Protein AF-A0A7S2L0G6-F1 (afdb_monomer)

Structure (mmCIF, N/CA/C/O backbone):
data_AF-A0A7S2L0G6-F1
#
_entry.id   AF-A0A7S2L0G6-F1
#
loop_
_atom_site.group_PDB
_atom_site.id
_atom_site.type_symbol
_atom_site.label_atom_id
_atom_site.label_alt_id
_atom_site.label_comp_id
_atom_site.label_asym_id
_atom_site.label_entity_id
_atom_site.label_seq_id
_atom_site.pdbx_PDB_ins_code
_atom_site.Cartn_x
_atom_site.Cartn_y
_atom_site.Cartn_z
_atom_site.occupancy
_atom_site.B_iso_or_equiv
_atom_site.auth_seq_id
_atom_site.auth_comp_id
_atom_site.auth_asym_id
_atom_site.auth_atom_id
_atom_site.pdbx_PDB_model_num
ATOM 1 N N . GLY A 1 1 ? 73.013 -12.032 5.706 1.00 39.62 1 GLY A N 1
ATOM 2 C CA . GLY A 1 1 ? 72.307 -12.424 6.945 1.00 39.62 1 GLY A CA 1
ATOM 3 C C . GLY A 1 1 ? 71.488 -13.652 6.618 1.00 39.62 1 GLY A C 1
ATOM 4 O O . GLY A 1 1 ? 70.874 -13.647 5.567 1.00 39.62 1 GLY A O 1
ATOM 5 N N . SER A 1 2 ? 71.660 -14.796 7.279 1.00 35.72 2 SER A N 1
ATOM 6 C CA . SER A 1 2 ? 71.327 -15.081 8.688 1.00 35.72 2 SER A CA 1
ATOM 7 C C . SER A 1 2 ? 69.822 -14.988 8.975 1.00 35.72 2 SER A C 1
ATOM 9 O O . SER A 1 2 ? 69.328 -13.875 9.079 1.00 35.72 2 SER A O 1
ATOM 11 N N . GLY A 1 3 ? 69.191 -16.165 9.135 1.00 29.12 3 GLY A N 1
ATOM 12 C CA . GLY A 1 3 ? 68.065 -16.519 10.030 1.00 29.12 3 GLY A CA 1
ATOM 13 C C . GLY A 1 3 ? 66.717 -15.802 9.870 1.00 29.12 3 GLY A C 1
ATOM 14 O O . GLY A 1 3 ? 66.655 -14.586 9.887 1.00 29.12 3 GLY A O 1
ATOM 15 N N . THR A 1 4 ? 65.613 -16.519 9.620 1.00 33.34 4 THR A N 1
ATOM 16 C CA . THR A 1 4 ? 64.721 -17.238 10.577 1.00 33.34 4 THR A CA 1
ATOM 17 C C . THR A 1 4 ? 63.468 -16.420 10.909 1.00 33.34 4 THR A C 1
ATOM 19 O O . THR A 1 4 ? 63.598 -15.272 11.314 1.00 33.34 4 THR A O 1
ATOM 22 N N . GLY A 1 5 ? 62.280 -17.041 10.852 1.00 31.89 5 GLY A N 1
ATOM 23 C CA . GLY A 1 5 ? 61.123 -16.586 11.637 1.00 31.89 5 GLY A CA 1
ATOM 24 C C . GLY A 1 5 ? 59.776 -16.583 10.917 1.00 31.89 5 GLY A C 1
ATOM 25 O O . GLY A 1 5 ? 59.355 -15.570 10.377 1.00 31.89 5 GLY A O 1
ATOM 26 N N . THR A 1 6 ? 59.072 -17.710 10.978 1.00 36.22 6 THR A N 1
ATOM 27 C CA . THR A 1 6 ? 57.608 -17.803 10.879 1.00 36.22 6 THR A CA 1
ATOM 28 C C . THR A 1 6 ? 56.921 -17.010 11.995 1.00 36.22 6 THR A C 1
ATOM 30 O O . THR A 1 6 ? 57.384 -17.041 13.134 1.00 36.22 6 THR A O 1
ATOM 33 N N . GLY A 1 7 ? 55.767 -16.405 11.704 1.00 32.09 7 GLY A N 1
ATOM 34 C CA . GLY A 1 7 ? 54.871 -15.841 12.713 1.00 32.09 7 GLY A CA 1
ATOM 35 C C . GLY A 1 7 ? 53.437 -15.739 12.198 1.00 32.09 7 GLY A C 1
ATOM 36 O O . GLY A 1 7 ? 53.070 -14.740 11.587 1.00 32.09 7 GLY A O 1
ATOM 37 N N . SER A 1 8 ? 52.639 -16.782 12.441 1.00 36.41 8 SER A N 1
ATOM 38 C CA . SER A 1 8 ? 51.175 -16.710 12.425 1.00 36.41 8 SER A CA 1
ATOM 39 C C . SER A 1 8 ? 50.710 -15.644 13.410 1.00 36.41 8 SER A C 1
ATOM 41 O O . SER A 1 8 ? 51.127 -15.668 14.565 1.00 36.41 8 SER A O 1
ATOM 43 N N . ASN A 1 9 ? 49.791 -14.774 12.994 1.00 34.69 9 ASN A N 1
ATOM 44 C CA . ASN A 1 9 ? 48.943 -14.059 13.939 1.00 34.69 9 ASN A CA 1
ATOM 45 C C . ASN A 1 9 ? 47.487 -14.455 13.687 1.00 34.69 9 ASN A C 1
ATOM 47 O O . ASN A 1 9 ? 46.761 -13.845 12.906 1.00 34.69 9 ASN A O 1
ATOM 51 N N . THR A 1 10 ? 47.105 -15.563 14.315 1.00 36.00 10 THR A N 1
ATOM 52 C CA . THR A 1 10 ? 45.724 -15.995 14.509 1.00 36.00 10 THR A CA 1
ATOM 53 C C . THR A 1 10 ? 45.101 -15.121 15.596 1.00 36.00 10 THR A C 1
ATOM 55 O O . THR A 1 10 ? 45.223 -15.422 16.782 1.00 36.00 10 THR A O 1
ATOM 58 N N . GLY A 1 11 ? 44.455 -14.025 15.201 1.00 30.53 11 GLY A N 1
ATOM 59 C CA . GLY A 1 11 ? 43.600 -13.237 16.087 1.00 30.53 11 GLY A CA 1
ATOM 60 C C . GLY A 1 11 ? 42.183 -13.802 16.089 1.00 30.53 11 GLY A C 1
ATOM 61 O O . GLY A 1 11 ? 41.370 -13.438 15.245 1.00 30.53 11 GLY A O 1
ATOM 62 N N . THR A 1 12 ? 41.893 -14.721 17.008 1.00 31.97 12 THR A N 1
ATOM 63 C CA . THR A 1 12 ? 40.546 -15.239 17.278 1.00 31.97 12 THR A CA 1
ATOM 64 C C . THR A 1 12 ? 39.671 -14.140 17.881 1.00 31.97 12 THR A C 1
ATOM 66 O O . THR A 1 12 ? 39.923 -13.704 19.005 1.00 31.97 12 THR A O 1
ATOM 69 N N . VAL A 1 13 ? 38.632 -13.706 17.164 1.00 38.16 13 VAL A N 1
ATOM 70 C CA . VAL A 1 13 ? 37.532 -12.929 17.756 1.00 38.16 13 VAL A CA 1
ATOM 71 C C . VAL A 1 13 ? 36.668 -13.902 18.574 1.00 38.16 13 VAL A C 1
ATOM 73 O O . VAL A 1 13 ? 36.273 -14.934 18.028 1.00 38.16 13 VAL A O 1
ATOM 76 N N . PRO A 1 14 ? 36.381 -13.642 19.862 1.00 31.72 14 PRO A N 1
ATOM 77 C CA . PRO A 1 14 ? 35.515 -14.514 20.651 1.00 31.72 14 PRO A CA 1
ATOM 78 C C . PRO A 1 14 ? 34.077 -14.466 20.120 1.00 31.72 14 PRO A C 1
ATOM 80 O O . PRO A 1 14 ? 33.465 -13.399 20.079 1.00 31.72 14 PRO A O 1
ATOM 83 N N . ALA A 1 15 ? 33.536 -15.617 19.724 1.00 41.12 15 ALA A N 1
ATOM 84 C CA . ALA A 1 15 ? 32.111 -15.773 19.455 1.00 41.12 15 ALA A CA 1
ATOM 85 C C . ALA A 1 15 ? 31.324 -15.728 20.784 1.00 41.12 15 ALA A C 1
ATOM 87 O O . ALA A 1 15 ? 31.748 -16.376 21.746 1.00 41.12 15 ALA A O 1
ATOM 88 N N . PRO A 1 16 ? 30.196 -15.000 20.880 1.00 35.22 16 PRO A N 1
ATOM 89 C CA . PRO A 1 16 ? 29.302 -15.131 22.024 1.00 35.22 16 PRO A CA 1
ATOM 90 C C . PRO A 1 16 ? 28.66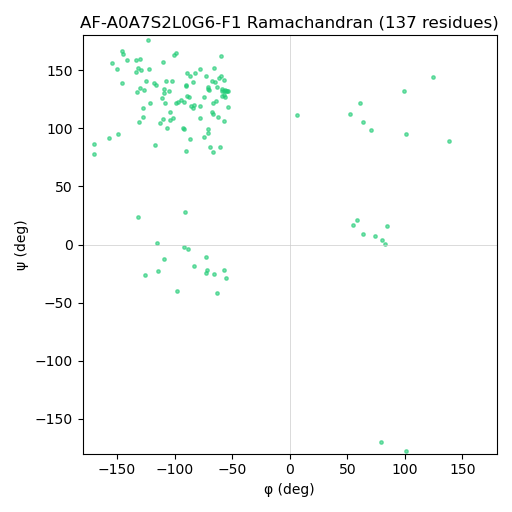6 -16.535 22.077 1.00 35.22 16 PRO A C 1
ATOM 92 O O . PRO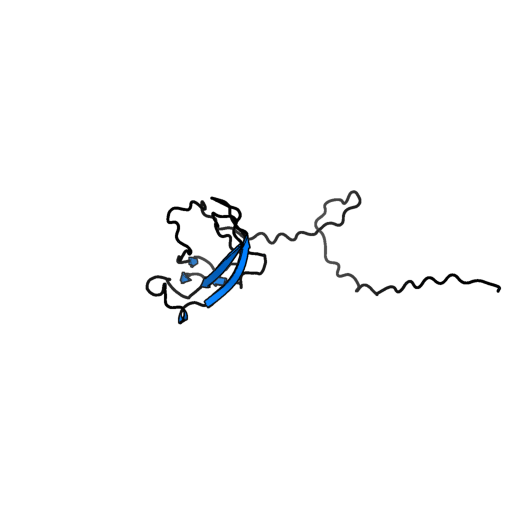 A 1 16 ? 28.319 -17.119 21.052 1.00 35.22 16 PRO A O 1
ATOM 95 N N . SER A 1 17 ? 28.577 -17.058 23.305 1.00 39.16 17 SER A N 1
ATOM 96 C CA . SER A 1 17 ? 28.082 -18.383 23.727 1.00 39.16 17 SER A CA 1
ATOM 97 C C . SER A 1 17 ? 26.609 -18.659 23.333 1.00 39.16 17 SER A C 1
ATOM 99 O O . SER A 1 17 ? 25.879 -17.706 23.057 1.00 39.16 17 SER A O 1
ATOM 101 N N . PRO A 1 18 ? 26.148 -19.931 23.327 1.00 39.97 18 PRO A N 1
ATOM 102 C CA . PRO A 1 18 ? 24.954 -20.386 22.619 1.00 39.97 18 PRO A CA 1
ATOM 103 C C . PRO A 1 18 ? 23.683 -20.298 23.473 1.00 39.97 18 PRO A C 1
ATOM 105 O O . PRO A 1 18 ? 23.671 -20.752 24.617 1.00 39.97 18 PRO A O 1
ATOM 108 N N . ASN A 1 19 ? 22.588 -19.820 22.882 1.00 45.00 19 ASN A N 1
ATOM 109 C CA . ASN A 1 19 ? 21.255 -20.083 23.416 1.00 45.00 19 ASN A CA 1
ATOM 110 C C . ASN A 1 19 ? 20.715 -21.342 22.728 1.00 45.00 19 ASN A C 1
ATOM 112 O O . ASN A 1 19 ? 20.284 -21.296 21.576 1.00 45.00 19 ASN A O 1
ATOM 116 N N . ASN A 1 20 ? 20.809 -22.469 23.437 1.00 45.81 20 ASN A N 1
ATOM 117 C CA . ASN A 1 20 ? 19.910 -23.602 23.238 1.00 45.81 20 ASN A CA 1
ATOM 118 C C . ASN A 1 20 ? 18.479 -23.119 23.489 1.00 45.81 20 ASN A C 1
ATOM 120 O O . ASN A 1 20 ? 18.274 -22.421 24.475 1.00 45.81 20 ASN A O 1
ATOM 124 N N . ASP A 1 21 ? 17.556 -23.479 22.596 1.00 46.38 21 ASP A N 1
ATOM 125 C CA . ASP A 1 21 ? 16.253 -24.074 22.930 1.00 46.38 21 ASP A CA 1
ATOM 126 C C . ASP A 1 21 ? 15.587 -24.573 21.623 1.00 46.38 21 ASP A C 1
ATOM 128 O O . ASP A 1 21 ? 14.892 -23.849 20.917 1.00 46.38 21 ASP A O 1
ATOM 132 N N . ASP A 1 22 ? 15.955 -25.813 21.272 1.00 47.81 22 ASP A N 1
ATOM 133 C CA . ASP A 1 22 ? 15.137 -26.955 20.815 1.00 47.81 22 ASP A CA 1
ATOM 134 C C . ASP A 1 22 ? 14.137 -26.795 19.643 1.00 47.81 22 ASP A C 1
ATOM 136 O O . ASP A 1 22 ? 13.151 -26.077 19.703 1.00 47.81 22 ASP A O 1
ATOM 140 N N . ASN A 1 23 ? 14.369 -27.433 18.485 1.00 40.19 23 ASN A N 1
ATOM 141 C CA . ASN A 1 23 ? 14.208 -28.868 18.147 1.00 40.19 23 ASN A CA 1
ATOM 142 C C . ASN A 1 23 ? 12.904 -29.143 17.361 1.00 40.19 23 ASN A C 1
ATOM 144 O O . ASN A 1 23 ? 11.862 -29.431 17.945 1.00 40.19 23 ASN A O 1
ATOM 148 N N . VAL A 1 24 ? 13.001 -29.182 16.025 1.00 44.94 24 VAL A N 1
ATOM 149 C CA . VAL A 1 24 ? 12.136 -30.036 15.190 1.00 44.94 24 VAL A CA 1
ATOM 150 C C . VAL A 1 24 ? 13.031 -30.873 14.269 1.00 44.94 24 VAL A C 1
ATOM 152 O O . VAL A 1 24 ? 13.698 -30.366 13.372 1.00 44.94 24 VAL A O 1
ATOM 155 N N . ASN A 1 25 ? 13.078 -32.172 14.562 1.00 39.41 25 ASN A N 1
ATOM 156 C CA . ASN A 1 25 ? 13.902 -33.204 13.934 1.00 39.41 25 ASN A CA 1
ATOM 157 C C . ASN A 1 25 ? 13.720 -33.337 12.408 1.00 39.41 25 ASN A C 1
ATOM 159 O O . ASN A 1 25 ? 12.631 -33.655 11.934 1.00 39.41 25 ASN A O 1
ATOM 163 N N . GLY A 1 26 ? 14.837 -33.269 11.673 1.00 39.38 26 GLY A N 1
ATOM 164 C CA . GLY A 1 26 ? 14.951 -33.664 10.264 1.00 39.38 26 GLY A CA 1
ATOM 165 C C . GLY A 1 26 ? 16.408 -33.700 9.772 1.00 39.38 26 GLY A C 1
ATOM 166 O O . GLY A 1 26 ? 16.866 -32.758 9.149 1.00 39.38 26 GLY A O 1
ATOM 167 N N . SER A 1 27 ? 17.130 -34.772 10.124 1.00 36.00 27 SER A N 1
ATOM 168 C CA . SER A 1 27 ? 18.441 -35.268 9.635 1.00 36.00 27 SER A CA 1
ATOM 169 C C . SER A 1 27 ? 19.255 -34.412 8.632 1.00 36.00 27 SER A C 1
ATOM 171 O O . SER A 1 27 ? 18.939 -34.340 7.446 1.00 36.00 27 SER A O 1
ATOM 173 N N . TYR A 1 28 ? 20.395 -33.872 9.084 1.00 38.97 28 TYR A N 1
ATOM 174 C CA . TYR A 1 28 ? 21.420 -33.270 8.221 1.00 38.97 28 TYR A CA 1
ATOM 175 C C . TYR A 1 28 ? 22.280 -34.343 7.535 1.00 38.97 28 TYR A C 1
ATOM 177 O O . TYR A 1 28 ? 23.024 -35.064 8.202 1.00 38.97 28 TYR A O 1
ATOM 185 N N . VAL A 1 29 ? 22.267 -34.383 6.200 1.00 40.72 29 VAL A N 1
ATOM 186 C CA . VAL A 1 29 ? 23.311 -35.024 5.384 1.00 40.72 29 VAL A CA 1
ATOM 187 C C . VAL A 1 29 ? 24.081 -33.955 4.599 1.00 40.72 29 VAL A C 1
ATOM 189 O O . VAL A 1 29 ? 23.596 -33.426 3.612 1.00 40.72 29 VAL A O 1
ATOM 192 N N . GLY A 1 30 ? 25.299 -33.648 5.059 1.00 38.72 30 GLY A N 1
ATOM 193 C CA . GLY A 1 30 ? 26.396 -33.089 4.255 1.00 38.72 30 GLY A CA 1
ATOM 194 C C . GLY A 1 30 ? 26.297 -31.636 3.753 1.00 38.72 30 GLY A C 1
ATOM 195 O O . GLY A 1 30 ? 25.824 -31.383 2.655 1.00 38.72 30 GLY A O 1
ATOM 196 N N . GLY A 1 31 ? 26.946 -30.706 4.465 1.00 46.44 31 GLY A N 1
ATOM 197 C CA . GLY A 1 31 ? 27.808 -29.706 3.809 1.00 46.44 31 GLY A CA 1
ATOM 198 C C . GLY A 1 31 ? 27.205 -28.423 3.221 1.00 46.44 31 GLY A C 1
ATOM 199 O O . GLY A 1 31 ? 27.918 -27.736 2.495 1.00 46.44 31 GLY A O 1
ATOM 200 N N . VAL A 1 32 ? 25.972 -28.041 3.554 1.00 45.28 32 VAL A N 1
ATOM 201 C CA . VAL A 1 32 ? 25.473 -26.667 3.356 1.00 45.28 32 VAL A CA 1
ATOM 202 C C . VAL A 1 32 ? 24.846 -26.177 4.656 1.00 45.28 32 VAL A C 1
ATOM 204 O O . VAL A 1 32 ? 24.128 -26.924 5.317 1.00 45.28 32 VAL A O 1
ATOM 207 N N . ALA A 1 33 ? 25.164 -24.947 5.065 1.00 42.88 33 ALA A N 1
ATOM 208 C CA . ALA A 1 33 ? 24.520 -24.338 6.221 1.00 42.88 33 ALA A CA 1
ATOM 209 C C . ALA A 1 33 ? 23.000 -24.311 5.978 1.00 42.88 33 ALA A C 1
ATOM 211 O O . ALA A 1 33 ? 22.583 -23.891 4.894 1.00 42.88 33 ALA A O 1
ATOM 212 N N . PRO A 1 34 ? 22.166 -24.738 6.938 1.00 43.53 34 PRO A N 1
ATOM 213 C CA . PRO A 1 34 ? 20.742 -24.470 6.860 1.00 43.53 34 PRO A CA 1
ATOM 214 C C . PRO A 1 34 ? 20.581 -22.949 6.890 1.00 43.53 34 PRO A C 1
ATOM 216 O O . PRO A 1 34 ? 20.867 -22.287 7.888 1.00 43.53 34 PRO A O 1
ATOM 219 N N . THR A 1 35 ? 20.184 -22.361 5.765 1.00 38.47 35 THR A N 1
ATOM 220 C CA . THR A 1 35 ? 19.569 -21.042 5.818 1.00 38.47 35 THR A CA 1
ATOM 221 C C . THR A 1 35 ? 18.212 -21.286 6.446 1.00 38.47 35 THR A C 1
ATOM 223 O O . THR A 1 35 ? 17.300 -21.815 5.818 1.00 38.47 35 THR A O 1
ATOM 226 N N . ASN A 1 36 ? 18.120 -21.008 7.742 1.00 40.25 36 ASN A N 1
ATOM 227 C CA . ASN A 1 36 ? 16.862 -21.010 8.464 1.00 40.25 36 ASN A CA 1
ATOM 228 C C . ASN A 1 36 ? 16.037 -19.849 7.904 1.00 40.25 36 ASN A C 1
ATOM 230 O O . ASN A 1 36 ? 16.014 -18.755 8.467 1.00 40.25 36 ASN A O 1
ATOM 234 N N . SER A 1 37 ? 15.410 -20.054 6.752 1.00 44.22 37 SER A N 1
ATOM 235 C CA . SER A 1 37 ? 14.329 -19.208 6.287 1.00 44.22 37 SER A CA 1
ATOM 236 C C . SER A 1 37 ? 13.162 -19.480 7.222 1.00 44.22 37 SER A C 1
ATOM 238 O O . SER A 1 37 ? 12.305 -20.313 6.939 1.00 44.22 37 SER A O 1
ATOM 240 N N . ASN A 1 38 ? 13.151 -18.798 8.368 1.00 42.09 38 ASN A N 1
ATOM 241 C CA . ASN A 1 38 ? 11.915 -18.533 9.087 1.00 42.09 38 ASN A CA 1
ATOM 242 C C . ASN A 1 38 ? 11.041 -17.717 8.134 1.00 42.09 38 ASN A C 1
ATOM 244 O O . ASN A 1 38 ? 11.070 -16.490 8.136 1.00 42.09 38 ASN A O 1
ATOM 248 N N . SER A 1 39 ? 10.328 -18.411 7.252 1.00 54.69 39 SER A N 1
ATOM 249 C CA . SER A 1 39 ? 9.243 -17.832 6.486 1.00 54.69 39 SER A CA 1
ATOM 250 C C . SER A 1 39 ? 8.131 -17.607 7.498 1.00 54.69 39 SER A C 1
ATOM 252 O O . SER A 1 39 ? 7.422 -18.535 7.878 1.00 54.69 39 SER A O 1
ATOM 254 N N . THR A 1 40 ? 8.044 -16.388 8.023 1.00 58.56 40 THR A N 1
ATOM 255 C CA . THR A 1 40 ? 6.810 -15.907 8.635 1.00 58.56 40 THR A CA 1
ATOM 256 C C . THR A 1 40 ? 5.734 -16.022 7.563 1.00 58.56 40 THR A C 1
ATOM 258 O O . THR A 1 40 ? 5.774 -15.301 6.571 1.00 58.56 40 THR A O 1
ATOM 261 N N . LEU A 1 41 ? 4.853 -17.011 7.705 1.00 74.38 41 LEU A N 1
ATOM 262 C CA . LEU A 1 41 ? 3.726 -17.196 6.802 1.00 74.38 41 LEU A CA 1
ATOM 263 C C . LEU A 1 41 ? 2.655 -16.181 7.198 1.00 74.38 41 LEU A C 1
ATOM 265 O O . LEU A 1 41 ? 2.060 -16.300 8.269 1.00 74.38 41 LEU A O 1
ATOM 269 N N . TYR A 1 42 ? 2.464 -15.172 6.355 1.00 79.81 42 TYR A N 1
ATOM 270 C CA . TYR A 1 42 ? 1.324 -14.267 6.432 1.00 79.81 42 TYR A CA 1
ATOM 271 C C . TYR A 1 42 ? 0.176 -14.833 5.595 1.00 79.81 42 TYR A C 1
ATOM 273 O O . TYR A 1 42 ? 0.411 -15.478 4.571 1.00 79.81 42 TYR A O 1
ATOM 281 N N . ASP A 1 43 ? -1.059 -14.577 6.020 1.00 88.38 43 ASP A N 1
ATOM 282 C CA . ASP A 1 43 ? -2.215 -14.789 5.154 1.00 88.38 43 ASP A CA 1
ATOM 283 C C . ASP A 1 43 ? -2.216 -13.710 4.058 1.00 88.38 43 ASP A C 1
ATOM 285 O O . ASP A 1 43 ? -2.027 -12.526 4.344 1.00 88.38 43 ASP A O 1
ATOM 289 N N . GLU A 1 44 ? -2.426 -14.112 2.803 1.00 88.00 44 GLU A N 1
ATOM 290 C CA . GLU A 1 44 ? -2.431 -13.205 1.650 1.00 88.00 44 GLU A CA 1
ATOM 291 C C . GLU A 1 44 ? -3.861 -12.950 1.157 1.00 88.00 44 GLU A C 1
ATOM 293 O O . GLU A 1 44 ? -4.638 -13.881 0.926 1.00 88.00 44 GLU A O 1
ATOM 298 N N . LEU A 1 45 ? -4.190 -11.675 0.933 1.00 87.06 45 LEU A N 1
ATOM 299 C CA . LEU A 1 45 ? -5.363 -11.269 0.166 1.00 87.06 45 LEU A CA 1
ATOM 300 C C . LEU A 1 45 ? -4.905 -10.807 -1.219 1.00 87.06 45 LEU A C 1
ATOM 302 O O . LEU A 1 45 ? -4.328 -9.731 -1.359 1.00 87.06 45 LEU A O 1
ATOM 306 N N . THR A 1 46 ? -5.173 -11.620 -2.239 1.00 84.69 46 THR A N 1
ATOM 307 C CA . THR A 1 46 ? -4.731 -11.357 -3.614 1.00 84.69 46 THR A CA 1
ATOM 308 C C . THR A 1 46 ? -5.898 -11.007 -4.541 1.00 84.69 46 THR A C 1
ATOM 310 O O . THR A 1 46 ? -7.052 -11.360 -4.286 1.00 84.69 46 THR A O 1
ATOM 313 N N . THR A 1 47 ? -5.596 -10.310 -5.637 1.00 80.38 47 THR A N 1
ATOM 314 C CA . THR A 1 47 ? -6.547 -9.976 -6.714 1.00 80.38 47 THR A CA 1
ATOM 315 C C . THR A 1 47 ? -6.015 -10.499 -8.051 1.00 80.38 47 THR A C 1
ATOM 317 O O . THR A 1 47 ? -4.919 -11.049 -8.107 1.00 80.38 47 THR A O 1
ATOM 320 N N . THR A 1 48 ? -6.768 -10.368 -9.150 1.00 79.81 48 THR A N 1
ATOM 321 C CA . THR A 1 48 ? -6.343 -10.923 -10.452 1.00 79.81 48 THR A CA 1
ATOM 322 C C . THR A 1 48 ? -5.193 -10.156 -11.112 1.00 79.81 48 THR A C 1
ATOM 324 O O . THR A 1 48 ? -4.630 -10.643 -12.087 1.00 79.81 48 THR A O 1
ATOM 327 N N . TYR A 1 49 ? -4.835 -8.973 -10.591 1.00 79.44 49 TYR A N 1
ATOM 328 C CA . TYR A 1 49 ? -3.894 -8.025 -11.205 1.00 79.44 49 TYR A CA 1
ATOM 329 C C . TYR A 1 49 ? -4.259 -7.611 -12.645 1.00 79.44 49 TYR A C 1
ATOM 331 O O . TYR A 1 49 ? -3.422 -7.035 -13.343 1.00 79.44 49 TYR A O 1
ATOM 339 N N . ASP A 1 50 ? -5.502 -7.846 -13.080 1.00 75.12 50 ASP A N 1
ATOM 340 C CA . ASP A 1 50 ? -5.997 -7.394 -14.379 1.00 75.12 50 ASP A CA 1
ATOM 341 C C . ASP A 1 50 ? -6.068 -5.859 -14.392 1.00 75.12 50 ASP A C 1
ATOM 343 O O . ASP A 1 50 ? -6.854 -5.253 -13.665 1.00 75.12 50 ASP A O 1
ATOM 347 N N . ALA A 1 51 ? -5.225 -5.215 -15.202 1.00 67.50 51 ALA A N 1
ATOM 348 C CA . ALA A 1 51 ? -5.254 -3.765 -15.385 1.00 67.50 51 ALA A CA 1
ATOM 349 C C . ALA A 1 51 ? -6.241 -3.370 -16.493 1.00 67.50 51 ALA A C 1
ATOM 351 O O . ALA A 1 51 ? -6.126 -3.839 -17.626 1.00 67.50 51 ALA A O 1
ATOM 352 N N . ASP A 1 52 ? -7.162 -2.457 -16.191 1.00 66.31 52 ASP A N 1
ATOM 353 C CA . ASP A 1 52 ? -8.255 -2.054 -17.086 1.00 66.31 52 ASP A CA 1
ATOM 354 C C . ASP A 1 52 ? -8.333 -0.537 -17.348 1.00 66.31 52 ASP A C 1
ATOM 356 O O . ASP A 1 52 ? -8.791 -0.120 -18.413 1.00 66.31 52 ASP A O 1
ATOM 360 N N . SER A 1 53 ? -7.852 0.299 -16.423 1.00 66.88 53 SER A N 1
ATOM 361 C CA . SER A 1 53 ? -8.074 1.755 -16.451 1.00 66.88 53 SER A CA 1
ATOM 362 C C . SER A 1 53 ? -6.845 2.616 -16.783 1.00 66.88 53 SER A C 1
ATOM 364 O O . SER A 1 53 ? -6.993 3.805 -17.070 1.00 66.88 53 SER A O 1
ATOM 366 N N . GLY A 1 54 ? -5.632 2.047 -16.767 1.00 67.31 54 GLY A N 1
ATOM 367 C CA . GLY A 1 54 ? -4.381 2.750 -17.109 1.00 67.31 54 GLY A CA 1
ATOM 368 C C . GLY A 1 54 ? -3.999 3.911 -16.176 1.00 67.31 54 GLY A C 1
ATOM 369 O O . GLY A 1 54 ? -3.077 4.664 -16.490 1.00 67.31 54 GLY A O 1
ATOM 370 N N . GLN A 1 55 ? -4.700 4.081 -15.051 1.00 76.12 55 GLN A N 1
ATOM 371 C CA . GLN A 1 55 ? -4.420 5.122 -14.064 1.00 76.12 55 GLN A CA 1
ATOM 372 C C . GLN A 1 55 ? -3.290 4.711 -13.119 1.00 76.12 55 GLN A C 1
ATOM 374 O O . GLN A 1 55 ? -3.123 3.540 -12.779 1.00 76.12 55 GLN A O 1
ATOM 379 N N . ALA A 1 56 ? -2.516 5.702 -12.673 1.00 77.38 56 ALA A N 1
ATOM 380 C CA . ALA A 1 56 ? -1.481 5.512 -11.668 1.00 77.38 56 ALA A CA 1
ATOM 381 C C . ALA A 1 56 ? -2.062 5.774 -10.273 1.00 77.38 56 ALA A C 1
ATOM 383 O O . ALA A 1 56 ? -2.170 6.922 -9.845 1.00 77.38 56 ALA A O 1
ATOM 384 N N . GLY A 1 57 ? -2.410 4.699 -9.571 1.00 86.25 57 GLY A N 1
ATOM 385 C CA . GLY A 1 57 ? -2.880 4.742 -8.188 1.00 86.25 57 GLY A CA 1
ATOM 386 C C . GLY A 1 57 ? -4.239 4.077 -8.015 1.00 86.25 57 GLY A C 1
ATOM 387 O O . GLY A 1 57 ? -5.103 4.172 -8.878 1.00 86.25 57 GLY A O 1
ATOM 388 N N . ASN A 1 58 ? -4.406 3.421 -6.871 1.00 89.81 58 ASN A N 1
ATOM 389 C CA . ASN A 1 58 ? -5.660 2.823 -6.438 1.00 89.81 58 ASN A CA 1
ATOM 390 C C . ASN A 1 58 ? -5.997 3.384 -5.058 1.00 89.81 58 ASN A C 1
ATOM 392 O O . ASN A 1 58 ? -5.102 3.551 -4.228 1.00 89.81 58 ASN A O 1
ATOM 396 N N . MET A 1 59 ? -7.276 3.655 -4.825 1.00 92.88 59 MET A N 1
ATOM 397 C CA . MET A 1 59 ? -7.823 3.995 -3.515 1.00 92.88 59 MET A CA 1
ATOM 398 C C . MET A 1 59 ? -8.984 3.044 -3.255 1.00 92.88 59 MET A C 1
ATOM 400 O O . MET A 1 59 ? -9.791 2.794 -4.150 1.00 92.88 59 MET A O 1
ATOM 404 N N . PHE A 1 60 ? -9.013 2.458 -2.069 1.00 94.25 60 PHE A N 1
ATOM 405 C CA . PHE A 1 60 ? -10.031 1.508 -1.649 1.00 94.25 60 PHE A CA 1
ATOM 406 C C . PHE A 1 60 ? -10.127 1.530 -0.128 1.00 94.25 60 PHE A C 1
ATOM 408 O O . PHE A 1 60 ? -9.161 1.885 0.542 1.00 94.25 60 PHE A O 1
ATOM 415 N N . ASP A 1 61 ? -11.281 1.118 0.383 1.00 95.88 61 ASP A N 1
ATOM 416 C CA . ASP A 1 61 ? -11.510 0.961 1.815 1.00 95.88 61 ASP A CA 1
ATOM 417 C C . ASP A 1 61 ? -11.150 -0.459 2.258 1.00 95.88 61 ASP A C 1
ATOM 419 O O . ASP A 1 61 ? -11.539 -1.445 1.619 1.00 95.88 61 ASP A O 1
ATOM 423 N N . VAL A 1 62 ? -10.474 -0.579 3.398 1.00 94.12 62 VAL A N 1
ATOM 424 C CA . VAL A 1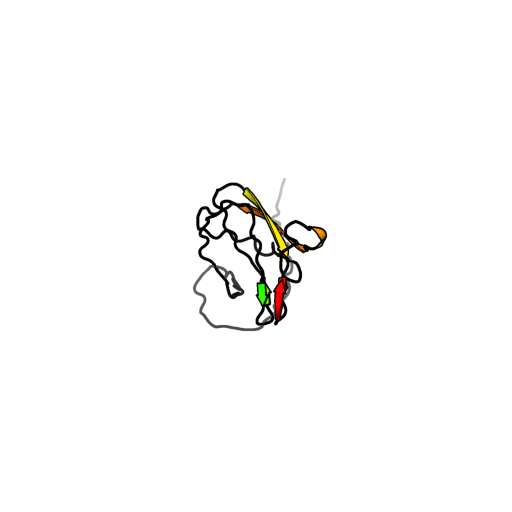 62 ? -10.272 -1.851 4.095 1.00 94.12 62 VAL A CA 1
ATOM 425 C C . VAL A 1 62 ? -11.197 -1.909 5.301 1.00 94.12 62 VAL A C 1
ATOM 427 O O . VAL A 1 62 ? -11.037 -1.165 6.264 1.00 94.12 62 VAL A O 1
ATOM 430 N N . VAL A 1 63 ? -12.163 -2.830 5.271 1.00 94.12 63 VAL A N 1
ATOM 431 C CA . VAL A 1 63 ? -13.071 -3.082 6.400 1.00 94.12 63 VAL A CA 1
ATOM 432 C C . VAL A 1 63 ? -12.621 -4.331 7.148 1.00 94.12 63 VAL A C 1
ATOM 434 O O . VAL A 1 63 ? -12.760 -5.455 6.660 1.00 94.12 63 VAL A O 1
ATOM 437 N N . ALA A 1 64 ? -12.095 -4.142 8.353 1.00 92.81 64 ALA A N 1
ATOM 438 C CA . ALA A 1 64 ? -11.567 -5.229 9.164 1.00 92.81 64 ALA A CA 1
ATOM 439 C C . ALA A 1 64 ? -12.686 -5.938 9.946 1.00 92.81 64 ALA A C 1
ATOM 441 O O . ALA A 1 64 ? -13.369 -5.342 10.774 1.00 92.81 64 ALA A O 1
ATOM 442 N N . LEU A 1 65 ? -12.872 -7.244 9.722 1.00 93.00 65 LEU A N 1
ATOM 443 C CA . LEU A 1 65 ? -13.810 -8.065 10.513 1.00 93.00 65 LEU A CA 1
ATOM 444 C C . LEU A 1 65 ? -13.204 -8.558 11.836 1.00 93.00 65 LEU A C 1
ATOM 446 O O . LEU A 1 65 ? -13.921 -8.999 12.734 1.00 93.00 65 LEU A O 1
ATOM 450 N N . LYS A 1 66 ? -11.876 -8.525 11.927 1.00 94.19 66 LYS A N 1
ATOM 451 C CA . LYS A 1 66 ? -11.042 -8.878 13.077 1.00 94.19 66 LYS A CA 1
ATOM 452 C C . LYS A 1 66 ? -9.844 -7.936 13.076 1.00 94.19 66 LYS A C 1
ATOM 454 O O . LYS A 1 66 ? -9.563 -7.351 12.036 1.00 94.19 66 LYS A O 1
ATOM 459 N N . ASP A 1 67 ? -9.136 -7.850 14.193 1.00 94.19 67 ASP A N 1
ATOM 460 C CA . ASP A 1 67 ? -7.872 -7.119 14.240 1.00 94.19 67 ASP A CA 1
ATOM 461 C C . ASP A 1 67 ? -6.895 -7.736 13.229 1.00 94.19 67 ASP A C 1
ATOM 463 O O . ASP A 1 67 ? -6.691 -8.956 13.217 1.00 94.19 67 ASP A O 1
ATOM 467 N N . VAL A 1 68 ? -6.330 -6.901 12.360 1.00 94.38 68 VAL A N 1
ATOM 468 C CA . VAL A 1 68 ? -5.368 -7.306 11.330 1.00 94.38 68 VAL A CA 1
ATOM 469 C C . VAL A 1 68 ? -4.174 -6.363 11.319 1.00 94.38 68 VAL A C 1
ATOM 471 O O . VAL A 1 68 ? -4.297 -5.170 11.597 1.00 94.38 68 VAL A O 1
ATOM 474 N N . ILE A 1 69 ? -3.013 -6.914 10.972 1.00 94.69 69 ILE A N 1
ATOM 475 C CA . ILE A 1 69 ? -1.787 -6.154 10.742 1.00 94.69 69 ILE A CA 1
ATOM 476 C C . ILE A 1 69 ? -1.343 -6.441 9.313 1.00 94.69 69 ILE A C 1
ATOM 478 O O . ILE A 1 69 ? -1.120 -7.597 8.950 1.00 94.69 69 ILE A O 1
ATOM 482 N N . ILE A 1 70 ? -1.225 -5.398 8.496 1.00 94.25 70 ILE A N 1
ATOM 483 C CA . ILE A 1 70 ? -0.673 -5.512 7.146 1.00 94.25 70 ILE A CA 1
ATOM 484 C C . ILE A 1 70 ? 0.846 -5.406 7.252 1.00 94.25 70 ILE A C 1
ATOM 486 O O . ILE A 1 70 ? 1.378 -4.393 7.711 1.00 94.25 70 ILE A O 1
ATOM 490 N N . HIS A 1 71 ? 1.529 -6.465 6.823 1.00 93.62 71 HIS A N 1
ATOM 491 C CA . HIS A 1 71 ? 2.988 -6.560 6.845 1.00 93.62 71 HIS A CA 1
ATOM 492 C C . HIS A 1 71 ? 3.620 -6.213 5.497 1.00 93.62 71 HIS A C 1
ATOM 494 O O . HIS A 1 71 ? 4.665 -5.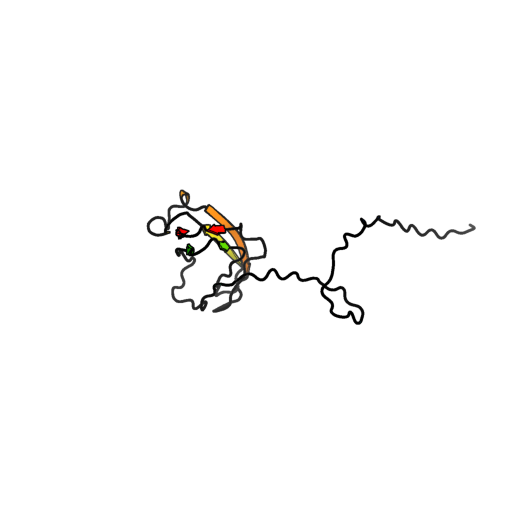568 5.445 1.00 93.62 71 HIS A O 1
ATOM 500 N N . GLU A 1 72 ? 2.998 -6.660 4.408 1.00 92.69 72 GLU A N 1
ATOM 501 C CA . GLU A 1 72 ? 3.555 -6.599 3.060 1.00 92.69 72 GLU A CA 1
ATOM 502 C C . GLU A 1 72 ? 2.458 -6.259 2.050 1.00 92.69 72 GLU A C 1
ATOM 504 O O . GLU A 1 72 ? 1.265 -6.418 2.317 1.00 92.69 72 GLU A O 1
ATOM 509 N N . MET A 1 73 ? 2.872 -5.746 0.893 1.00 93.38 73 MET A N 1
ATOM 510 C CA . MET A 1 73 ? 1.974 -5.384 -0.194 1.00 93.38 73 MET A CA 1
ATOM 511 C C . MET A 1 73 ? 2.651 -5.655 -1.532 1.00 93.38 73 MET A C 1
ATOM 513 O O . MET A 1 73 ? 3.817 -5.300 -1.735 1.00 93.38 73 MET A O 1
ATOM 517 N N . ASP A 1 74 ? 1.865 -6.186 -2.459 1.00 93.19 74 ASP A N 1
ATOM 518 C CA . ASP A 1 74 ? 2.240 -6.356 -3.853 1.00 93.19 74 ASP A CA 1
ATOM 519 C C . ASP A 1 74 ? 1.477 -5.355 -4.719 1.00 93.19 74 ASP A C 1
ATOM 521 O O . ASP A 1 74 ? 0.291 -5.092 -4.513 1.00 93.19 74 ASP A O 1
ATOM 525 N N . VAL A 1 75 ? 2.157 -4.798 -5.719 1.00 91.06 75 VAL A N 1
ATOM 526 C CA . VAL A 1 75 ? 1.571 -3.868 -6.689 1.00 91.06 75 VAL A CA 1
ATOM 527 C C . VAL A 1 75 ? 1.743 -4.393 -8.107 1.00 91.06 75 VAL A C 1
ATOM 529 O O . VAL A 1 75 ? 2.707 -5.088 -8.416 1.00 91.06 75 VAL A O 1
ATOM 532 N N . HIS A 1 76 ? 0.828 -4.046 -9.004 1.00 89.31 76 HIS A N 1
ATOM 533 C CA . HIS A 1 76 ? 0.977 -4.354 -10.423 1.00 89.31 76 HIS A CA 1
ATOM 534 C C . HIS A 1 76 ? 1.599 -3.164 -11.162 1.00 89.31 76 HIS A C 1
ATOM 536 O O . HIS A 1 76 ? 1.089 -2.047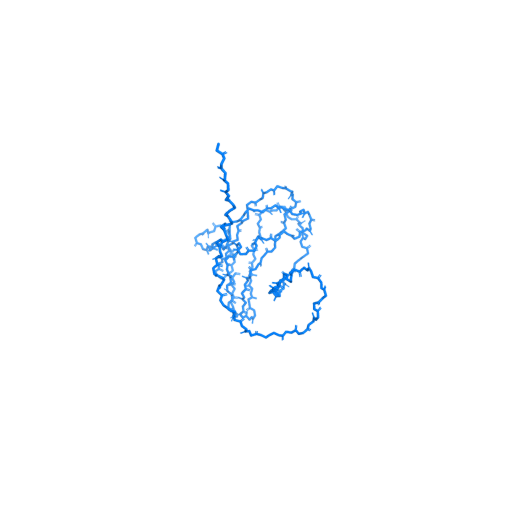 -11.096 1.00 89.31 76 HIS A O 1
ATOM 542 N N . ILE A 1 77 ? 2.712 -3.406 -11.862 1.00 87.50 77 ILE A N 1
ATOM 543 C CA . ILE A 1 77 ? 3.434 -2.398 -12.649 1.00 87.50 77 ILE A CA 1
ATOM 544 C C . ILE A 1 77 ? 3.695 -2.987 -14.040 1.00 87.50 77 ILE A C 1
ATOM 546 O O . ILE A 1 77 ? 4.537 -3.870 -14.208 1.00 87.50 77 ILE A O 1
ATOM 550 N N . VAL A 1 78 ? 2.926 -2.490 -15.015 1.00 79.44 78 VAL A N 1
ATOM 551 C CA . VAL A 1 78 ? 2.810 -2.995 -16.397 1.00 79.44 78 VAL A CA 1
ATOM 552 C C . VAL A 1 78 ? 4.127 -2.904 -17.168 1.00 79.44 78 VAL A C 1
ATOM 554 O O . VAL A 1 78 ? 4.476 -3.824 -17.907 1.00 79.44 78 VAL A O 1
ATOM 557 N N . GLU A 1 79 ? 4.860 -1.803 -17.017 1.00 71.25 79 GLU A N 1
ATOM 558 C CA . GLU A 1 79 ? 6.111 -1.589 -17.738 1.00 71.25 79 GLU A CA 1
ATOM 559 C C . GLU A 1 79 ? 7.333 -1.920 -16.865 1.00 71.25 79 GLU A C 1
ATOM 561 O O . GLU A 1 79 ? 7.269 -1.983 -15.637 1.00 71.25 79 GLU A O 1
ATOM 566 N N . ASN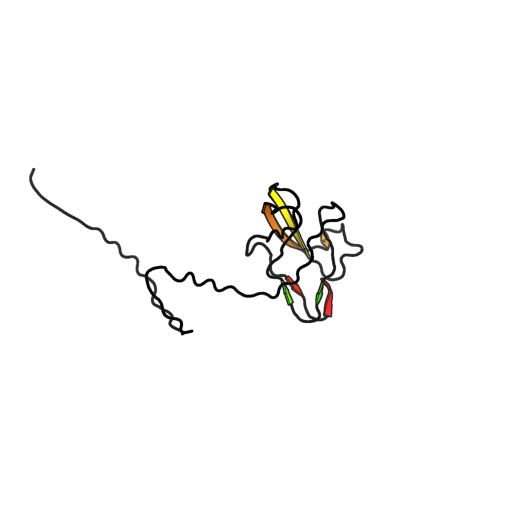 A 1 80 ? 8.490 -2.064 -17.513 1.00 66.50 80 ASN A N 1
ATOM 567 C CA . ASN A 1 80 ? 9.781 -2.314 -16.872 1.00 66.50 80 ASN A CA 1
ATOM 568 C C . ASN A 1 80 ? 10.605 -1.040 -16.515 1.00 66.50 80 ASN A C 1
ATOM 570 O O . ASN A 1 80 ? 11.836 -1.132 -16.521 1.00 66.50 80 ASN A O 1
ATOM 574 N N . PRO A 1 81 ? 10.034 0.160 -16.236 1.00 73.50 81 PRO A N 1
ATOM 575 C CA . PRO A 1 81 ? 10.786 1.227 -15.616 1.00 73.50 81 PRO A CA 1
ATOM 576 C C . PRO A 1 81 ? 10.748 1.081 -14.098 1.00 73.50 81 PRO A C 1
ATOM 578 O O . PRO A 1 81 ? 9.754 0.710 -13.466 1.00 73.50 81 PRO A O 1
ATOM 581 N N . THR A 1 82 ? 11.866 1.457 -13.505 1.00 86.94 82 THR A N 1
ATOM 582 C CA . THR A 1 82 ? 11.961 1.771 -12.091 1.00 86.94 82 THR A CA 1
ATOM 583 C C . THR A 1 82 ? 10.914 2.831 -11.730 1.00 86.94 82 THR A C 1
ATOM 585 O O . THR A 1 82 ? 10.958 3.947 -12.246 1.00 86.94 82 THR A O 1
ATOM 588 N N . SER A 1 83 ? 9.981 2.486 -10.845 1.00 89.19 83 SER A N 1
ATOM 589 C CA . SER A 1 83 ? 8.854 3.335 -10.452 1.00 89.19 83 SER A CA 1
ATOM 590 C C . SER A 1 83 ? 8.918 3.665 -8.967 1.00 89.19 83 SER A C 1
ATOM 592 O O . SER A 1 83 ? 9.235 2.809 -8.138 1.00 89.19 83 SER A O 1
ATOM 594 N N . LYS A 1 84 ? 8.617 4.920 -8.619 1.00 92.56 84 LYS A N 1
ATOM 595 C CA . LYS A 1 84 ? 8.454 5.329 -7.223 1.00 92.56 84 LYS A CA 1
ATOM 596 C C . LYS A 1 84 ? 7.029 5.014 -6.780 1.00 92.56 84 LYS A C 1
ATOM 598 O O . LYS A 1 84 ? 6.085 5.604 -7.294 1.00 92.56 84 LYS A O 1
ATOM 603 N N . ILE A 1 85 ? 6.899 4.133 -5.801 1.00 94.19 85 ILE A N 1
ATOM 604 C CA . ILE A 1 85 ? 5.637 3.765 -5.168 1.00 94.19 85 ILE A CA 1
ATOM 605 C C . ILE A 1 85 ? 5.536 4.476 -3.827 1.00 94.19 85 ILE A C 1
ATOM 607 O O . ILE A 1 85 ? 6.523 4.649 -3.108 1.00 94.19 85 ILE A O 1
ATOM 611 N N . SER A 1 86 ? 4.339 4.939 -3.497 1.00 95.75 86 SER A N 1
ATOM 612 C CA . SER A 1 86 ? 4.024 5.469 -2.178 1.00 95.75 86 SER A CA 1
ATOM 613 C C . SER A 1 86 ? 2.716 4.859 -1.710 1.00 95.75 86 SER A C 1
ATOM 615 O O . SER A 1 86 ? 1.750 4.840 -2.466 1.00 95.75 86 SER A O 1
ATOM 617 N N . VAL A 1 87 ? 2.716 4.358 -0.479 1.00 96.56 87 VAL A N 1
ATOM 618 C CA . VAL A 1 87 ? 1.532 3.797 0.174 1.00 96.56 87 VAL A CA 1
ATOM 619 C C . VAL A 1 87 ? 1.115 4.768 1.260 1.00 96.56 87 VAL A C 1
ATOM 621 O O . VAL A 1 87 ? 1.962 5.264 2.011 1.00 96.56 87 VAL A O 1
ATOM 624 N N . TYR A 1 88 ? -0.178 5.050 1.321 1.00 97.19 88 TYR A N 1
ATOM 625 C CA . TYR A 1 88 ? -0.785 5.919 2.314 1.00 97.19 88 TYR A CA 1
ATOM 626 C C . TYR A 1 88 ? -2.008 5.226 2.898 1.00 97.19 88 TYR A C 1
ATOM 628 O O . TYR A 1 88 ? -2.649 4.429 2.222 1.00 97.19 88 TYR A O 1
ATOM 636 N N . THR A 1 89 ? -2.324 5.558 4.140 1.00 97.12 89 THR A N 1
ATOM 637 C CA . THR A 1 89 ? -3.517 5.093 4.851 1.00 97.12 89 THR A CA 1
ATOM 638 C C . THR A 1 89 ? -4.179 6.274 5.529 1.00 97.12 89 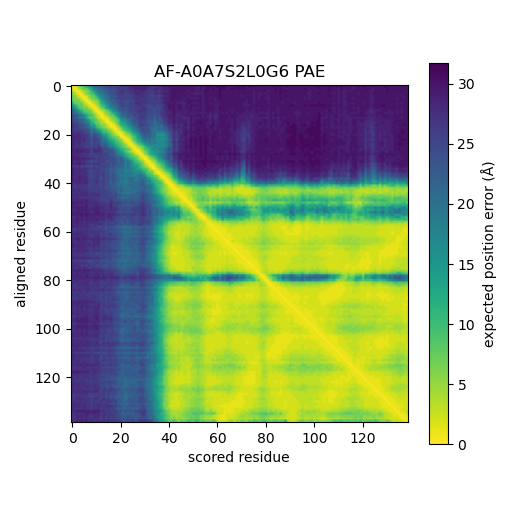THR A C 1
ATOM 640 O O . THR A 1 89 ? -3.502 7.255 5.858 1.00 97.12 89 THR A O 1
ATOM 643 N N . ARG A 1 90 ? -5.457 6.150 5.842 1.00 95.56 90 ARG A N 1
ATOM 644 C CA . ARG A 1 90 ? -6.184 7.114 6.661 1.00 95.56 90 ARG A CA 1
ATOM 645 C C . ARG A 1 90 ? -7.218 6.383 7.501 1.00 95.56 90 ARG A C 1
ATOM 647 O O . ARG A 1 90 ? -7.537 5.250 7.199 1.00 95.56 90 ARG A O 1
ATOM 654 N N . ASP A 1 91 ? -7.782 7.046 8.498 1.00 95.12 91 ASP A N 1
ATOM 655 C CA . ASP A 1 91 ? -8.941 6.486 9.189 1.00 95.12 91 ASP A CA 1
ATOM 656 C C . ASP A 1 91 ? -10.229 6.833 8.419 1.00 95.12 91 ASP A C 1
ATOM 658 O O . ASP A 1 91 ? -10.408 7.963 7.934 1.00 95.12 91 ASP A O 1
ATOM 662 N N . GLY A 1 92 ? -11.146 5.867 8.338 1.00 93.88 92 GLY A N 1
ATOM 663 C CA . GLY A 1 92 ? -12.409 5.987 7.609 1.00 93.88 92 GLY A CA 1
ATOM 664 C C . GLY A 1 92 ? -12.268 5.807 6.094 1.00 93.88 92 GLY A C 1
ATOM 665 O O . GLY A 1 92 ? -11.227 5.396 5.600 1.00 93.88 92 GLY A O 1
ATOM 666 N N . THR A 1 93 ? -13.343 6.102 5.359 1.00 95.38 93 THR A N 1
ATOM 667 C CA . THR A 1 93 ? -13.400 5.887 3.902 1.00 95.38 93 THR A CA 1
ATOM 668 C C . THR A 1 93 ? -12.554 6.886 3.125 1.00 95.38 93 THR A C 1
ATOM 670 O O . THR A 1 93 ? -12.528 8.055 3.506 1.00 95.38 93 THR A O 1
ATOM 673 N N . PHE A 1 94 ? -11.923 6.488 2.017 1.00 95.75 94 PHE A N 1
ATOM 674 C CA . PHE A 1 94 ? -11.199 7.415 1.132 1.00 95.75 94 PHE A CA 1
ATOM 675 C C . PHE A 1 94 ? -12.108 8.439 0.430 1.00 95.75 94 PHE A C 1
ATOM 677 O O . PHE A 1 94 ? -11.623 9.520 0.079 1.00 95.75 94 PHE A O 1
ATOM 684 N N . GLU A 1 95 ? -13.394 8.122 0.249 1.00 96.31 95 GLU A N 1
ATOM 685 C CA . GLU A 1 95 ? -14.335 8.928 -0.535 1.00 96.31 95 GLU A CA 1
ATOM 686 C C . GLU A 1 95 ? -14.440 10.368 -0.009 1.00 96.31 95 GLU A C 1
ATOM 688 O O . GLU A 1 95 ? -14.653 10.614 1.182 1.00 96.31 95 GLU A O 1
ATOM 693 N N . GLY A 1 96 ? -14.288 11.342 -0.909 1.00 95.94 96 GLY A N 1
ATOM 694 C CA . GLY A 1 96 ? -14.345 12.773 -0.595 1.00 95.94 96 GLY A CA 1
ATOM 695 C C . GLY A 1 96 ? -13.043 13.374 -0.053 1.00 95.94 96 GLY A C 1
ATOM 696 O O . GLY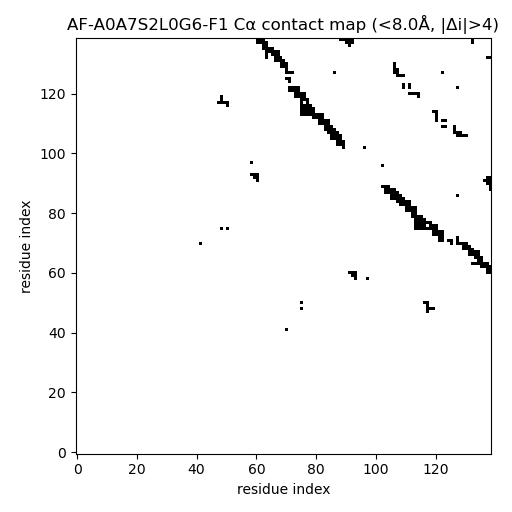 A 1 96 ? -13.006 14.574 0.221 1.00 95.94 96 GLY A O 1
ATOM 697 N N . HIS A 1 97 ? -11.978 12.579 0.084 1.00 95.06 97 HIS A N 1
ATOM 698 C CA . HIS A 1 97 ? -10.652 13.039 0.513 1.00 95.06 97 HIS A CA 1
ATOM 699 C C . HIS A 1 97 ? -9.523 12.519 -0.391 1.00 95.06 97 HIS A C 1
ATOM 701 O O . HIS A 1 97 ? -8.362 12.457 0.019 1.00 95.06 97 HIS A O 1
ATOM 707 N N . GLU A 1 98 ? -9.828 12.163 -1.636 1.00 94.81 98 GLU A N 1
ATOM 708 C CA . GLU A 1 98 ? -8.892 11.599 -2.618 1.00 94.81 98 GLU A CA 1
ATOM 709 C C . GLU A 1 98 ? -7.669 12.503 -2.844 1.00 94.81 98 GLU A C 1
ATOM 711 O O . GLU A 1 98 ? -6.584 12.036 -3.186 1.00 94.81 98 GLU A O 1
ATOM 716 N N . GLN A 1 99 ? -7.845 13.814 -2.660 1.00 93.81 99 GLN A N 1
ATOM 717 C CA . GLN A 1 99 ? -6.824 14.837 -2.903 1.00 93.81 99 GLN A CA 1
ATOM 718 C C . GLN A 1 99 ? -6.382 15.580 -1.634 1.00 93.81 99 GLN A C 1
ATOM 720 O O . GLN A 1 99 ? -5.539 16.475 -1.713 1.00 93.81 99 GLN A O 1
ATOM 725 N N . ASP A 1 100 ? -6.925 15.226 -0.468 1.00 94.12 100 ASP A N 1
ATOM 726 C CA . ASP A 1 100 ? -6.657 15.920 0.792 1.00 94.12 100 ASP A CA 1
ATOM 727 C C . ASP A 1 100 ? -5.460 15.304 1.519 1.00 94.12 100 ASP A C 1
ATOM 729 O O . ASP A 1 100 ? -5.607 14.495 2.432 1.00 94.12 100 ASP A O 1
ATOM 733 N N . SER A 1 101 ? -4.248 15.673 1.098 1.00 92.56 101 SER A N 1
ATOM 734 C CA . SER A 1 101 ? -3.006 15.080 1.608 1.00 92.56 101 SER A CA 1
ATOM 735 C C . SER A 1 101 ? -2.813 15.191 3.123 1.00 92.56 101 SER A C 1
ATOM 737 O O . SER A 1 101 ? -2.036 14.417 3.675 1.00 92.56 101 SER A O 1
ATOM 739 N N . GLU A 1 102 ? -3.473 16.144 3.789 1.00 94.44 102 GLU A N 1
ATOM 740 C CA . GLU A 1 102 ? -3.369 16.318 5.244 1.00 94.44 102 GLU A CA 1
ATOM 741 C C . GLU A 1 102 ? -4.097 15.204 6.010 1.00 94.44 102 GLU A C 1
ATOM 743 O O . GLU A 1 102 ? -3.741 14.905 7.149 1.00 94.44 102 GLU A O 1
ATOM 748 N N . MET A 1 103 ? -5.056 14.538 5.363 1.00 95.00 103 MET A N 1
ATOM 749 C CA . MET A 1 103 ? -5.828 13.430 5.932 1.00 95.00 103 MET A CA 1
ATOM 750 C C . MET A 1 103 ? -5.166 12.062 5.720 1.00 95.00 103 MET A C 1
ATOM 752 O O . MET A 1 103 ? -5.666 11.057 6.223 1.00 95.00 103 MET A O 1
ATOM 756 N N . TRP A 1 104 ? -4.039 12.002 5.002 1.00 96.75 104 TRP A N 1
ATOM 757 C CA . TRP A 1 104 ? -3.338 10.760 4.675 1.00 96.75 104 TRP A CA 1
ATOM 758 C C . TRP A 1 104 ? -2.018 10.626 5.431 1.00 96.75 104 TRP A C 1
ATOM 760 O O . TRP A 1 104 ? -1.143 11.489 5.389 1.00 96.75 104 TRP A O 1
ATOM 770 N N . THR A 1 105 ? -1.817 9.467 6.048 1.00 97.44 105 THR A N 1
ATOM 771 C CA . THR A 1 105 ? -0.543 9.081 6.655 1.00 97.44 105 THR A CA 1
ATOM 772 C C . THR A 1 105 ? 0.242 8.203 5.692 1.00 97.44 105 THR A C 1
ATOM 774 O O . THR A 1 105 ? -0.227 7.151 5.266 1.00 97.44 105 THR A O 1
ATOM 777 N N . LYS A 1 106 ? 1.463 8.612 5.348 1.00 97.25 106 LYS A N 1
ATOM 778 C CA . LYS A 1 106 ? 2.366 7.808 4.514 1.00 97.25 106 LYS A CA 1
ATOM 779 C C . LYS A 1 106 ? 2.874 6.589 5.289 1.00 97.25 106 LYS A C 1
ATOM 781 O O . LYS A 1 106 ? 3.343 6.750 6.409 1.00 97.25 106 LYS A O 1
ATOM 786 N N . ARG A 1 107 ? 2.830 5.412 4.662 1.00 97.75 107 ARG A N 1
ATOM 787 C CA . ARG A 1 107 ? 3.327 4.127 5.195 1.00 97.75 107 ARG A CA 1
ATOM 788 C C . ARG A 1 107 ? 4.511 3.556 4.429 1.00 97.75 107 ARG A C 1
ATOM 790 O O . ARG A 1 107 ? 5.259 2.752 4.962 1.00 97.75 107 ARG A O 1
ATOM 797 N N . ALA A 1 108 ? 4.685 3.953 3.170 1.00 97.12 108 ALA A N 1
ATOM 798 C CA . ALA A 1 108 ? 5.840 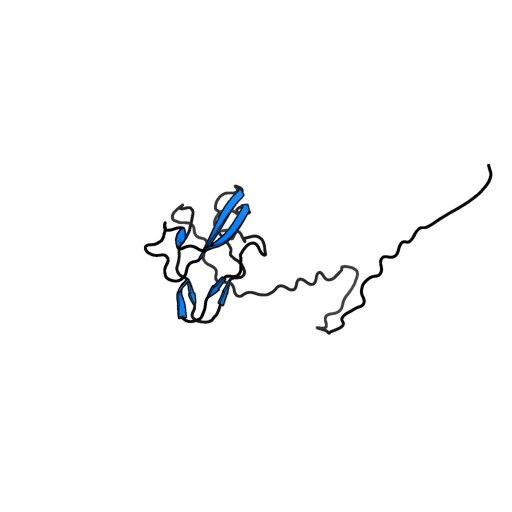3.551 2.376 1.00 97.12 108 ALA A CA 1
ATOM 799 C C . ALA A 1 108 ? 6.202 4.621 1.344 1.00 97.12 108 ALA A C 1
ATOM 801 O O . ALA A 1 108 ? 5.343 5.350 0.838 1.00 97.12 108 ALA A O 1
ATOM 802 N N . SER A 1 109 ? 7.483 4.689 0.985 1.00 96.94 109 SER A N 1
ATOM 803 C CA . SER A 1 109 ? 7.976 5.431 -0.179 1.00 96.94 109 SER A CA 1
ATOM 804 C C . SER A 1 109 ? 9.213 4.731 -0.726 1.00 96.94 109 SER A C 1
ATOM 806 O O . SER A 1 109 ? 10.326 4.991 -0.268 1.00 96.94 109 SER A O 1
ATOM 808 N N . VAL A 1 110 ? 9.026 3.877 -1.728 1.00 95.62 110 VAL A N 1
ATOM 809 C CA . VAL A 1 110 ? 10.083 3.015 -2.270 1.00 95.62 110 VAL A CA 1
ATOM 810 C C . VAL A 1 110 ? 10.185 3.089 -3.777 1.00 95.62 110 VAL A C 1
ATOM 812 O O . VAL A 1 110 ? 9.264 3.506 -4.471 1.00 95.62 110 VAL A O 1
ATOM 815 N N . ILE A 1 111 ? 11.347 2.695 -4.278 1.00 94.19 111 ILE A N 1
ATOM 816 C CA . ILE A 1 111 ? 11.621 2.579 -5.699 1.00 94.19 111 ILE A CA 1
ATOM 817 C C . ILE A 1 111 ? 11.690 1.087 -6.029 1.00 94.19 111 ILE A C 1
ATOM 819 O O . ILE A 1 111 ? 12.505 0.374 -5.446 1.00 94.19 111 ILE A O 1
ATOM 823 N N . VAL A 1 112 ? 10.840 0.624 -6.945 1.00 92.75 112 VAL A N 1
ATOM 824 C CA . VAL A 1 112 ? 10.751 -0.788 -7.348 1.00 92.75 112 VAL A CA 1
ATOM 825 C C . VAL A 1 112 ? 10.813 -0.929 -8.861 1.00 92.75 112 VAL A C 1
ATOM 827 O O . VAL A 1 112 ? 10.397 -0.038 -9.601 1.00 92.75 112 VAL A O 1
ATOM 830 N N . GLN A 1 113 ? 11.341 -2.057 -9.324 1.00 91.88 113 GLN A N 1
ATOM 831 C CA . GLN A 1 113 ? 11.298 -2.432 -10.731 1.00 91.88 113 GLN A CA 1
ATOM 832 C C . GLN A 1 113 ? 10.051 -3.280 -10.980 1.00 91.88 113 GLN A C 1
ATOM 834 O O . GLN A 1 113 ? 9.876 -4.315 -10.336 1.00 91.88 113 GLN A O 1
ATOM 839 N N . GLY A 1 114 ? 9.198 -2.839 -11.906 1.00 90.50 114 GLY A N 1
ATOM 840 C CA . GLY A 1 114 ? 8.000 -3.581 -12.289 1.00 90.50 114 GLY A CA 1
ATOM 841 C C . GLY A 1 114 ? 8.327 -4.951 -12.880 1.00 90.50 114 GLY A C 1
ATOM 842 O O . GLY A 1 114 ? 9.310 -5.112 -13.605 1.00 90.50 114 GLY A O 1
ATOM 843 N N . ARG A 1 115 ? 7.493 -5.948 -12.572 1.00 90.75 115 ARG A N 1
ATOM 844 C CA . ARG A 1 115 ? 7.620 -7.314 -13.111 1.00 90.75 115 ARG A CA 1
ATOM 845 C C . ARG A 1 115 ? 6.826 -7.553 -14.398 1.00 90.75 115 ARG A C 1
ATOM 847 O O . ARG A 1 115 ? 6.948 -8.630 -14.977 1.00 90.75 115 ARG A O 1
ATOM 854 N N . GLY A 1 116 ? 6.083 -6.555 -14.872 1.00 86.69 116 GLY A N 1
ATOM 855 C CA . GLY A 1 116 ? 5.334 -6.608 -16.122 1.00 86.69 116 GLY A CA 1
ATOM 856 C C . GLY A 1 116 ? 3.841 -6.871 -15.937 1.00 86.69 116 GLY A C 1
ATOM 857 O O . GLY A 1 116 ? 3.332 -6.979 -14.822 1.00 86.69 116 GLY A O 1
ATOM 858 N N . VAL A 1 117 ? 3.148 -6.966 -17.071 1.00 85.62 117 VAL A N 1
ATOM 859 C CA . VAL A 1 117 ? 1.689 -7.123 -17.144 1.00 85.62 117 VAL A CA 1
ATOM 860 C C . VAL A 1 117 ? 1.217 -8.381 -16.415 1.00 85.62 117 VAL A C 1
ATOM 862 O O . VAL A 1 117 ? 1.750 -9.464 -16.645 1.00 85.62 117 VAL A O 1
ATOM 865 N N . ASN A 1 118 ? 0.195 -8.226 -15.575 1.00 85.31 118 ASN A N 1
ATOM 866 C CA . ASN A 1 118 ? -0.444 -9.253 -14.753 1.00 85.31 118 ASN A CA 1
ATOM 867 C C . ASN A 1 118 ? 0.521 -9.962 -13.785 1.00 85.31 118 ASN A C 1
ATOM 869 O O . ASN A 1 118 ? 0.252 -11.075 -13.337 1.00 85.31 118 ASN A O 1
ATOM 873 N N . MET A 1 119 ? 1.654 -9.326 -13.463 1.00 87.12 119 MET A N 1
ATOM 874 C CA . MET A 1 119 ? 2.643 -9.847 -12.524 1.00 87.12 119 MET A CA 1
ATOM 875 C C . MET A 1 119 ? 2.678 -9.007 -11.247 1.00 87.12 119 MET A C 1
ATOM 877 O O . MET A 1 119 ? 2.921 -7.796 -11.279 1.00 87.12 119 MET A O 1
ATOM 881 N N . ALA A 1 120 ? 2.517 -9.682 -10.109 1.00 90.31 120 ALA A N 1
ATOM 882 C CA . ALA A 1 120 ? 2.669 -9.087 -8.789 1.00 90.31 120 ALA A CA 1
ATOM 883 C C . ALA A 1 120 ? 4.119 -8.626 -8.566 1.00 90.31 120 ALA A C 1
ATOM 885 O O . ALA A 1 120 ? 5.066 -9.415 -8.691 1.00 90.31 120 ALA A O 1
ATOM 886 N N . THR A 1 121 ? 4.297 -7.341 -8.260 1.00 91.81 121 THR A N 1
ATOM 887 C CA . THR A 1 121 ? 5.572 -6.711 -7.903 1.00 91.81 121 THR A CA 1
ATOM 888 C C . THR A 1 121 ? 5.578 -6.431 -6.398 1.00 91.81 121 THR A C 1
ATOM 890 O O . THR A 1 121 ? 4.988 -5.435 -5.977 1.00 91.81 121 THR A O 1
ATOM 893 N N . PRO A 1 122 ? 6.234 -7.278 -5.586 1.00 92.62 122 PRO A N 1
ATOM 894 C CA . PRO A 1 122 ? 6.304 -7.084 -4.149 1.00 92.62 122 PRO A CA 1
ATOM 895 C C . PRO A 1 122 ? 7.125 -5.848 -3.830 1.00 92.62 122 PRO A C 1
ATOM 897 O O . PRO A 1 122 ? 8.167 -5.587 -4.450 1.00 92.62 122 PRO A O 1
ATOM 900 N N . LEU A 1 123 ? 6.673 -5.091 -2.837 1.00 93.69 123 LEU A N 1
ATOM 901 C CA . LEU A 1 123 ? 7.525 -4.082 -2.230 1.00 93.69 123 LEU A CA 1
ATOM 902 C C . LEU A 1 123 ? 8.699 -4.772 -1.503 1.00 93.69 123 LEU A C 1
ATOM 904 O O . LEU A 1 123 ? 8.572 -5.916 -1.065 1.00 93.69 123 LEU A O 1
ATOM 908 N N . PRO A 1 124 ? 9.870 -4.119 -1.376 1.00 93.31 124 PRO A N 1
ATOM 909 C CA . PRO A 1 124 ? 10.987 -4.694 -0.634 1.00 93.31 124 PRO A CA 1
ATOM 910 C C . PRO A 1 124 ? 10.579 -5.018 0.809 1.00 93.31 124 PRO A C 1
ATOM 912 O O . PRO A 1 124 ? 9.864 -4.239 1.435 1.00 93.31 124 PRO A O 1
ATOM 915 N N . ALA A 1 125 ? 11.060 -6.133 1.358 1.00 90.12 125 ALA A N 1
ATOM 916 C CA . ALA A 1 125 ? 10.754 -6.506 2.738 1.00 90.12 125 ALA A CA 1
ATOM 917 C C . ALA A 1 125 ? 11.126 -5.375 3.717 1.00 90.12 125 ALA A C 1
ATOM 919 O O . ALA A 1 125 ? 12.220 -4.808 3.640 1.00 90.12 125 ALA A O 1
ATOM 920 N N . GLY A 1 126 ? 10.204 -5.035 4.621 1.00 90.81 126 GLY A N 1
ATOM 921 C CA . GLY A 1 126 ? 10.365 -3.935 5.580 1.00 90.81 126 GLY A CA 1
ATOM 922 C C . GLY A 1 126 ? 10.233 -2.525 4.989 1.00 90.81 126 GLY A C 1
ATOM 923 O O . GLY A 1 126 ? 10.500 -1.553 5.687 1.00 90.81 126 GLY A O 1
ATOM 924 N N . ALA A 1 127 ? 9.838 -2.387 3.719 1.00 93.56 127 ALA A N 1
ATOM 925 C CA . ALA A 1 127 ? 9.551 -1.091 3.098 1.00 93.56 127 ALA A CA 1
ATOM 926 C C . ALA A 1 127 ? 8.241 -0.449 3.569 1.00 93.56 127 ALA A C 1
ATOM 928 O O . ALA A 1 127 ? 8.066 0.761 3.401 1.00 93.56 127 ALA A O 1
ATOM 929 N N . LEU A 1 128 ? 7.308 -1.274 4.042 1.00 95.88 128 LEU A N 1
ATOM 930 C CA . LEU A 1 128 ? 5.996 -0.866 4.512 1.00 95.88 128 LEU A CA 1
ATOM 931 C C . LEU A 1 128 ? 6.023 -0.780 6.037 1.00 95.88 128 LEU A C 1
ATOM 933 O O . LEU A 1 128 ? 6.313 -1.768 6.712 1.00 95.88 128 LEU A O 1
ATOM 937 N N . ASP A 1 129 ? 5.704 0.397 6.566 1.00 96.31 129 ASP A N 1
ATOM 938 C CA . ASP A 1 129 ? 5.384 0.549 7.980 1.00 96.31 129 ASP A CA 1
ATOM 939 C C . ASP A 1 129 ? 4.127 -0.270 8.293 1.00 96.31 129 ASP A C 1
ATOM 941 O O . ASP A 1 129 ? 3.150 -0.207 7.542 1.00 96.31 129 ASP A O 1
ATOM 945 N N . LEU A 1 130 ? 4.143 -1.009 9.407 1.00 94.25 130 LEU A N 1
ATOM 946 C CA . LEU A 1 130 ? 3.011 -1.842 9.816 1.00 94.25 130 LEU A CA 1
ATOM 947 C C . LEU A 1 130 ? 1.723 -1.014 9.877 1.00 94.25 130 LEU A C 1
ATOM 949 O O . LEU A 1 130 ? 1.688 0.067 10.473 1.00 94.25 130 LEU A O 1
ATOM 953 N N . VAL A 1 131 ? 0.662 -1.548 9.274 1.00 95.81 131 VAL A N 1
ATOM 954 C CA . VAL A 1 131 ? -0.672 -0.943 9.311 1.00 95.81 131 VAL A CA 1
ATOM 955 C C . VAL A 1 131 ? -1.566 -1.814 10.174 1.00 95.81 131 VAL A C 1
ATOM 957 O O . VAL A 1 131 ? -1.931 -2.918 9.779 1.00 95.81 131 VAL A O 1
ATOM 960 N N . GLU A 1 132 ? -1.898 -1.313 11.357 1.00 95.56 132 GLU A N 1
ATOM 961 C CA . GLU A 1 132 ? -2.835 -1.951 12.277 1.00 95.56 132 GLU A CA 1
ATOM 962 C C . GLU A 1 132 ? -4.254 -1.469 11.965 1.00 95.56 132 GLU A C 1
ATOM 964 O O . GLU A 1 132 ? -4.502 -0.264 11.904 1.00 95.56 132 GLU A O 1
ATOM 969 N N . ILE A 1 133 ? -5.187 -2.401 11.771 1.00 95.06 133 ILE A N 1
ATOM 970 C CA . ILE A 1 133 ? -6.601 -2.096 11.534 1.00 95.06 133 ILE A CA 1
ATOM 971 C C . ILE A 1 133 ? -7.423 -2.905 12.530 1.00 95.06 133 ILE A C 1
ATOM 973 O O . ILE A 1 133 ? -7.395 -4.139 12.530 1.00 95.06 133 ILE A O 1
ATOM 977 N N . MET A 1 134 ? -8.142 -2.199 13.397 1.00 95.12 134 MET A N 1
ATOM 978 C CA . MET A 1 134 ? -8.921 -2.813 14.467 1.00 95.12 134 MET A CA 1
ATOM 979 C C . MET A 1 134 ? -10.230 -3.397 13.930 1.00 95.12 134 MET A C 1
ATOM 981 O O . MET A 1 134 ? -10.820 -2.901 12.969 1.00 95.12 134 MET A O 1
ATOM 985 N N . ALA A 1 135 ? -10.733 -4.443 14.576 1.00 94.94 135 ALA A N 1
ATOM 986 C CA . ALA A 1 135 ? -12.004 -5.049 14.217 1.00 94.94 135 ALA A CA 1
ATOM 987 C C . ALA A 1 135 ? -13.141 -4.012 14.223 1.00 94.94 135 ALA A C 1
ATOM 989 O O . ALA A 1 135 ? -13.336 -3.266 15.184 1.00 94.94 135 ALA A O 1
ATOM 990 N N . GLY A 1 136 ? -13.933 -4.008 13.154 1.00 92.19 136 GLY A N 1
ATOM 991 C CA . GLY A 1 136 ? -15.069 -3.111 12.974 1.00 92.19 136 GLY A CA 1
ATOM 992 C C . GLY A 1 136 ? -14.709 -1.703 12.499 1.00 92.19 136 GLY A C 1
ATOM 993 O O . GLY A 1 136 ? -15.619 -0.882 12.392 1.00 92.19 136 GLY A O 1
ATOM 994 N N . THR A 1 137 ? -13.437 -1.408 12.207 1.00 92.38 137 THR A N 1
ATOM 995 C CA . THR A 1 137 ? -13.020 -0.111 11.654 1.00 92.38 137 THR A CA 1
ATOM 996 C C . THR A 1 137 ? -12.797 -0.168 10.144 1.00 92.38 137 THR A C 1
ATOM 998 O O . THR A 1 137 ? -12.642 -1.240 9.551 1.00 92.38 137 THR A O 1
ATOM 1001 N N . THR A 1 138 ? -12.763 1.017 9.537 1.00 91.69 138 THR A N 1
ATOM 1002 C CA . THR A 1 138 ? -12.391 1.231 8.136 1.00 91.69 138 THR A CA 1
ATOM 1003 C C . THR A 1 138 ? -11.128 2.077 8.082 1.00 91.69 138 THR A C 1
ATOM 1005 O O . THR A 1 138 ? -11.016 3.038 8.849 1.00 91.69 138 THR A O 1
ATOM 1008 N N . CYS A 1 139 ? -10.206 1.706 7.199 1.00 87.44 139 CYS A N 1
ATOM 1009 C CA . CYS A 1 139 ? -8.945 2.390 6.936 1.00 87.44 139 CYS A CA 1
ATOM 1010 C C . CYS A 1 139 ? -8.668 2.448 5.425 1.00 87.44 139 CYS A C 1
ATOM 1012 O O . CYS A 1 139 ? -9.174 1.538 4.724 1.00 87.44 139 CYS A O 1
#

Solvent-accessible surface area (backbone atoms only — not comparable to full-atom values): 9624 Å² total; per-residue (Å²): 133,83,84,90,82,90,78,88,84,86,78,81,77,85,76,84,83,84,83,84,83,84,88,82,92,75,84,91,80,82,95,68,82,83,76,80,73,78,72,79,82,72,92,82,90,84,77,82,53,78,85,84,78,91,66,94,77,86,88,74,69,45,74,29,89,46,71,45,71,47,65,78,59,67,44,74,31,61,53,80,56,77,40,82,48,71,44,68,47,36,83,41,69,56,80,97,45,86,83,45,66,90,66,46,46,77,39,30,77,47,78,45,67,30,66,20,73,68,26,79,25,65,59,62,90,80,49,44,54,76,45,76,42,51,53,78,40,44,50

Secondary structure (DSSP, 8-state):
------------PPPPPP-----------SS---------------------S--S------B-SS-EEE---EEE--SSSEEEEEEEE-SS--TT-TT-GGG-EEEEEEEEE---TT-EEEPPTT-SPPEEE-TT-B-

Foldseek 3Di:
DDDDDDDDDPDDDDDDDDDDDDDDDDDDDDDDPPPPPPPPDDDDDDDQLADDPPDDDDFDKDAAQAKDKDQWDWDADADFDWDWDWDWDAWDGCPPCVPVVVRIDTFATDTFTHPHRSDTTIDPGPRGHMDIDHRRTMD

Sequence (139 aa):
GSGTGTGSNTGTVPAPSPNNDDNVNGSYVGGVAPTNSNSTLYDELTTTYDADSGQAGNMFDVVALKDVIIHEMDVHIVENPTSKISVYTRDGTFEGHEQDSEMWTKRASVIVQGRGVNMATPLPAGALDLVEIMAGTTC

Mean predicted aligned error: 14.33 Å

Organism: NCBI:txid163516

Radius of gyration: 24.78 Å; Cα contacts (8 Å, |Δi|>4): 173; chains: 1; bounding box: 87×52×42 Å

pLDDT: mean 75.48, std 23.86, range [29.12, 97.75]